Protein AF-A0A1H5W650-F1 (afdb_monomer_lite)

Structure (mmCIF, N/CA/C/O backbone):
data_AF-A0A1H5W650-F1
#
_entry.id   AF-A0A1H5W650-F1
#
loop_
_atom_site.group_PDB
_atom_site.id
_atom_site.type_symbol
_atom_site.label_atom_id
_atom_site.label_alt_id
_atom_site.label_comp_id
_atom_site.label_asym_id
_atom_site.label_entity_id
_atom_site.label_seq_id
_atom_site.pdbx_PDB_ins_code
_atom_site.Cartn_x
_atom_site.Cartn_y
_atom_site.Cartn_z
_atom_site.occupancy
_atom_site.B_iso_or_equiv
_atom_site.auth_seq_id
_atom_site.auth_comp_id
_atom_site.auth_asym_id
_atom_site.auth_atom_id
_atom_site.pdbx_PDB_model_num
ATOM 1 N N . MET A 1 1 ? 13.289 2.805 -13.994 1.00 54.56 1 MET A N 1
ATOM 2 C CA . MET A 1 1 ? 11.987 2.208 -13.609 1.00 54.56 1 MET A CA 1
ATOM 3 C C . MET A 1 1 ? 11.357 3.106 -12.558 1.00 54.56 1 MET A C 1
ATOM 5 O O . MET A 1 1 ? 12.087 3.573 -11.695 1.00 54.56 1 MET A O 1
ATOM 9 N N . LYS A 1 2 ? 10.059 3.424 -12.644 1.00 83.25 2 LYS A N 1
ATOM 10 C CA . LYS A 1 2 ? 9.394 4.197 -11.581 1.00 83.25 2 LYS A CA 1
ATOM 11 C C . LYS A 1 2 ? 9.097 3.247 -10.414 1.00 83.25 2 LYS A C 1
ATOM 13 O O . LYS A 1 2 ? 8.533 2.181 -10.646 1.00 83.25 2 LYS A O 1
ATOM 18 N N . SER A 1 3 ? 9.483 3.609 -9.195 1.00 89.56 3 SER A N 1
ATOM 19 C CA . SER A 1 3 ? 9.114 2.894 -7.969 1.00 89.56 3 SER A CA 1
ATOM 20 C C . SER A 1 3 ? 8.074 3.689 -7.179 1.00 89.56 3 SER A C 1
ATOM 22 O O . SER A 1 3 ? 7.875 4.890 -7.395 1.00 89.56 3 SER A O 1
ATOM 24 N N . LEU A 1 4 ? 7.354 2.999 -6.304 1.00 92.94 4 LEU A N 1
ATOM 25 C CA . LEU A 1 4 ? 6.504 3.572 -5.280 1.00 92.94 4 LEU A CA 1
ATOM 26 C C . LEU A 1 4 ? 7.217 3.425 -3.942 1.00 92.94 4 LEU A C 1
ATOM 28 O O . LEU A 1 4 ? 7.526 2.312 -3.520 1.00 92.94 4 LEU A O 1
ATOM 32 N N . LYS A 1 5 ? 7.446 4.558 -3.281 1.00 92.94 5 LYS A N 1
ATOM 33 C CA . LYS A 1 5 ? 8.085 4.591 -1.969 1.00 92.94 5 LYS A CA 1
ATOM 34 C C . LYS A 1 5 ? 7.055 4.356 -0.877 1.00 92.94 5 LYS A C 1
ATOM 36 O O . LYS A 1 5 ? 6.039 5.051 -0.837 1.00 92.94 5 LYS A O 1
ATOM 41 N N . ILE A 1 6 ? 7.335 3.432 0.031 1.00 92.81 6 ILE A N 1
ATOM 42 C CA . ILE A 1 6 ? 6.507 3.155 1.205 1.00 92.81 6 ILE A CA 1
ATOM 43 C C . ILE A 1 6 ? 7.335 3.399 2.457 1.00 92.81 6 ILE A C 1
ATOM 45 O O . ILE A 1 6 ? 8.358 2.757 2.665 1.00 92.81 6 ILE A O 1
ATOM 49 N N . HIS A 1 7 ? 6.875 4.323 3.291 1.00 91.44 7 HIS A N 1
ATOM 50 C CA . HIS A 1 7 ? 7.420 4.561 4.619 1.00 91.44 7 HIS A CA 1
ATOM 51 C C . HIS A 1 7 ? 6.644 3.751 5.650 1.00 91.44 7 HIS A C 1
ATOM 53 O O . HIS A 1 7 ? 5.418 3.871 5.727 1.00 91.44 7 HIS A O 1
ATOM 59 N N . LEU A 1 8 ? 7.354 2.960 6.444 1.00 88.06 8 LEU A N 1
ATOM 60 C CA . LEU A 1 8 ? 6.796 2.105 7.484 1.00 88.06 8 LEU A CA 1
ATOM 61 C C . LEU A 1 8 ? 7.332 2.562 8.842 1.00 88.06 8 LEU A C 1
ATOM 63 O O . LEU A 1 8 ? 8.542 2.526 9.053 1.00 88.06 8 LEU A O 1
ATOM 67 N N . ASP A 1 9 ? 6.442 2.964 9.749 1.00 82.94 9 ASP A N 1
ATOM 68 C CA . ASP A 1 9 ? 6.811 3.363 11.112 1.00 82.94 9 ASP A CA 1
ATOM 69 C C . ASP A 1 9 ? 6.845 2.143 12.059 1.00 82.94 9 ASP A C 1
ATOM 71 O O . ASP A 1 9 ? 5.926 1.313 12.048 1.00 82.94 9 ASP A O 1
ATOM 75 N N . GLY A 1 10 ? 7.877 2.072 12.905 1.00 76.44 10 GLY A N 1
ATOM 76 C CA . GLY A 1 10 ? 7.996 1.179 14.066 1.00 76.44 10 GLY A CA 1
ATOM 77 C C . GLY A 1 10 ? 7.617 -0.282 13.808 1.00 76.44 10 GLY A C 1
ATOM 78 O O . GLY A 1 10 ? 8.174 -0.955 12.934 1.00 76.44 10 GLY A O 1
ATOM 79 N N . ASP A 1 11 ? 6.614 -0.767 14.545 1.00 79.06 11 ASP A N 1
ATOM 80 C CA . ASP A 1 11 ? 6.174 -2.168 14.523 1.00 79.06 11 ASP A CA 1
ATOM 81 C C . ASP A 1 11 ? 5.372 -2.530 13.264 1.00 79.06 11 ASP A C 1
ATOM 83 O O . ASP A 1 11 ? 4.918 -3.667 13.106 1.00 79.06 11 ASP A O 1
ATOM 87 N N . SER A 1 12 ? 5.173 -1.583 12.344 1.00 83.94 12 SER A N 1
ATOM 88 C CA . SER A 1 12 ? 4.485 -1.827 11.073 1.00 83.94 12 SER A CA 1
ATOM 89 C C . SER A 1 12 ? 5.372 -2.547 10.060 1.00 83.94 12 SER A C 1
ATOM 91 O O . SER A 1 12 ? 4.845 -3.176 9.146 1.00 83.94 12 SER A O 1
ATOM 93 N N . PHE A 1 13 ? 6.698 -2.516 10.234 1.00 84.75 13 PHE A N 1
ATOM 94 C CA . PHE A 1 13 ? 7.640 -3.056 9.256 1.00 84.75 13 PHE A CA 1
ATOM 95 C C . PHE A 1 13 ? 7.502 -4.568 9.042 1.00 84.75 13 PHE A C 1
ATOM 97 O O . PHE A 1 13 ? 7.150 -5.014 7.950 1.00 84.75 13 PHE A O 1
ATOM 104 N N . ARG A 1 14 ? 7.735 -5.371 10.091 1.00 85.19 14 ARG A N 1
ATOM 105 C CA . ARG A 1 14 ? 7.698 -6.842 9.985 1.00 85.19 14 ARG A CA 1
ATOM 106 C C . ARG A 1 14 ? 6.343 -7.367 9.495 1.00 85.19 14 ARG A C 1
ATOM 108 O O . ARG A 1 14 ? 6.341 -8.184 8.578 1.00 85.19 14 ARG A O 1
ATOM 115 N N . PRO A 1 15 ? 5.191 -6.920 10.036 1.00 88.44 15 PRO A N 1
ATOM 116 C CA . PRO A 1 15 ? 3.900 -7.406 9.564 1.00 88.44 15 PRO A CA 1
ATOM 117 C C . PRO A 1 15 ? 3.613 -7.013 8.112 1.00 88.44 15 PRO A C 1
ATOM 119 O O . PRO A 1 15 ? 2.952 -7.775 7.411 1.00 88.44 15 PRO A O 1
ATOM 122 N N . PHE A 1 16 ? 4.109 -5.859 7.652 1.00 90.25 16 PHE A N 1
ATOM 123 C CA . PHE A 1 16 ? 3.955 -5.449 6.258 1.00 90.25 16 PHE A CA 1
ATOM 124 C C . PHE A 1 16 ? 4.801 -6.316 5.318 1.00 90.25 16 PHE A C 1
ATOM 126 O O . PHE A 1 16 ? 4.280 -6.776 4.307 1.00 90.25 16 PHE A O 1
ATOM 133 N N . LEU A 1 17 ? 6.054 -6.630 5.679 1.00 89.75 17 LEU A N 1
ATOM 134 C CA . LEU A 1 17 ? 6.894 -7.549 4.896 1.00 89.75 17 LEU A CA 1
ATOM 135 C C . LEU A 1 17 ? 6.275 -8.943 4.760 1.00 89.75 17 LEU A C 1
ATOM 137 O O . LEU A 1 17 ? 6.213 -9.473 3.658 1.00 89.75 17 LEU A O 1
ATOM 141 N N . ILE A 1 18 ? 5.729 -9.495 5.850 1.00 91.38 18 ILE A N 1
ATOM 142 C CA . ILE A 1 18 ? 5.039 -10.797 5.818 1.00 91.38 18 ILE A CA 1
ATOM 143 C C . ILE A 1 18 ? 3.893 -10.790 4.795 1.00 91.38 18 ILE A C 1
ATOM 145 O O . ILE A 1 18 ? 3.645 -11.796 4.131 1.00 91.38 18 ILE A O 1
ATOM 149 N N . LEU A 1 19 ? 3.180 -9.666 4.656 1.00 93.12 19 LEU A N 1
ATOM 150 C CA . LEU A 1 19 ? 2.139 -9.537 3.640 1.00 93.12 19 LEU A CA 1
ATOM 151 C C . LEU A 1 19 ? 2.717 -9.397 2.231 1.00 93.12 19 LEU A C 1
ATOM 153 O O . LEU A 1 19 ? 2.192 -10.029 1.320 1.00 93.12 19 LEU A O 1
ATOM 157 N N . LEU A 1 20 ? 3.794 -8.633 2.037 1.00 93.62 20 LEU A N 1
ATOM 158 C CA . LEU A 1 20 ? 4.463 -8.567 0.734 1.00 93.62 20 LEU A CA 1
ATOM 159 C C . LEU A 1 20 ? 4.910 -9.961 0.272 1.00 93.62 20 LEU A C 1
ATOM 161 O O . LEU A 1 20 ? 4.618 -10.339 -0.862 1.00 93.62 20 LEU A O 1
ATOM 165 N N . ASP A 1 21 ? 5.506 -10.754 1.163 1.00 93.44 21 ASP A N 1
ATOM 166 C CA . ASP A 1 21 ? 5.939 -12.124 0.871 1.00 93.44 21 ASP A CA 1
ATOM 167 C C . ASP A 1 21 ? 4.753 -13.044 0.558 1.00 93.44 21 ASP A C 1
ATOM 169 O O . ASP A 1 21 ? 4.766 -13.772 -0.439 1.00 93.44 21 ASP A O 1
ATOM 173 N N . LYS A 1 22 ? 3.681 -12.969 1.362 1.00 94.31 22 LYS A N 1
ATOM 174 C CA . LYS A 1 22 ? 2.433 -13.718 1.133 1.00 94.31 22 LYS A CA 1
ATOM 175 C C . LYS A 1 22 ? 1.860 -13.446 -0.262 1.00 94.31 22 LYS A C 1
ATOM 177 O O . LYS A 1 22 ? 1.392 -14.370 -0.923 1.00 94.31 22 LYS A O 1
ATOM 182 N N . HIS A 1 23 ? 1.912 -12.191 -0.705 1.00 93.19 23 HIS A N 1
ATOM 183 C CA . HIS A 1 23 ? 1.412 -11.742 -2.009 1.00 93.19 23 HIS A CA 1
ATOM 184 C C . HIS A 1 23 ? 2.476 -11.792 -3.122 1.00 93.19 23 HIS A C 1
ATOM 186 O O . HIS A 1 23 ? 2.208 -11.376 -4.251 1.00 93.19 23 HIS A O 1
ATOM 192 N N . ARG A 1 24 ? 3.667 -12.342 -2.835 1.00 92.69 24 ARG A N 1
ATOM 193 C CA . ARG A 1 24 ? 4.805 -12.479 -3.764 1.00 92.69 24 ARG A CA 1
ATOM 194 C C . ARG A 1 24 ? 5.187 -11.158 -4.440 1.00 92.69 24 ARG A C 1
ATOM 196 O O . ARG A 1 24 ? 5.447 -11.117 -5.644 1.00 92.69 24 ARG A O 1
ATOM 203 N N . LEU A 1 25 ? 5.180 -10.070 -3.674 1.00 94.19 25 LEU A N 1
ATOM 204 C CA . LEU A 1 25 ? 5.507 -8.739 -4.167 1.00 94.1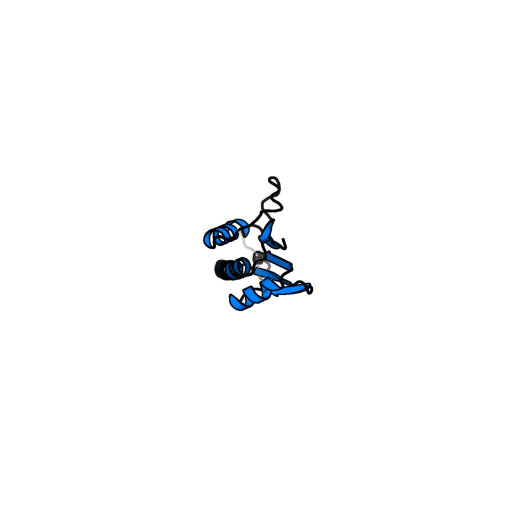9 25 LEU A CA 1
ATOM 205 C C . LEU A 1 25 ? 7.006 -8.446 -4.042 1.00 94.19 25 LEU A C 1
ATOM 207 O O . LEU A 1 25 ? 7.547 -8.528 -2.940 1.00 94.19 25 LEU A O 1
ATOM 211 N N . PRO A 1 26 ? 7.682 -8.051 -5.135 1.00 92.25 26 PRO A N 1
ATOM 212 C CA . PRO A 1 26 ? 9.077 -7.644 -5.066 1.00 92.25 26 PRO A CA 1
ATOM 213 C C . PRO A 1 26 ? 9.208 -6.279 -4.379 1.00 92.25 26 PRO A C 1
ATOM 215 O O . PRO A 1 26 ? 8.451 -5.349 -4.670 1.00 92.25 26 PRO A O 1
ATOM 218 N N . TYR A 1 27 ? 10.209 -6.138 -3.511 1.00 91.62 27 TYR A N 1
ATOM 219 C CA . TYR A 1 27 ? 10.533 -4.880 -2.842 1.00 91.62 27 TYR A CA 1
ATOM 220 C C . TYR A 1 27 ? 12.042 -4.731 -2.619 1.00 91.62 27 TYR A C 1
ATOM 222 O O . TYR A 1 27 ? 12.780 -5.714 -2.559 1.00 91.62 27 TYR A O 1
ATOM 230 N N . ILE A 1 28 ? 12.496 -3.487 -2.475 1.00 89.50 28 ILE A N 1
ATOM 231 C CA . ILE A 1 28 ? 13.868 -3.135 -2.091 1.00 89.50 28 ILE A CA 1
ATOM 232 C C . ILE A 1 28 ? 13.807 -2.322 -0.799 1.00 89.50 28 ILE A C 1
ATOM 234 O O . ILE A 1 28 ? 13.040 -1.368 -0.707 1.00 89.50 28 ILE A O 1
ATOM 238 N N . VAL A 1 29 ? 14.613 -2.678 0.200 1.00 87.75 29 VAL A N 1
ATOM 239 C CA . VAL A 1 29 ? 14.770 -1.878 1.426 1.00 87.75 29 VAL A CA 1
ATOM 240 C C . VAL A 1 29 ? 15.833 -0.807 1.170 1.00 87.75 29 VAL A C 1
ATOM 242 O O . VAL A 1 29 ? 16.954 -1.147 0.804 1.00 87.75 29 VAL A O 1
ATOM 245 N N . ILE A 1 30 ? 15.487 0.474 1.329 1.00 81.62 30 ILE A N 1
ATOM 246 C CA . ILE A 1 30 ? 16.349 1.594 0.897 1.00 81.62 30 ILE A CA 1
ATOM 247 C C . ILE A 1 30 ? 17.225 2.139 2.033 1.00 81.62 30 ILE A C 1
ATOM 249 O O . ILE A 1 30 ? 18.347 2.562 1.783 1.00 81.62 30 ILE A O 1
ATOM 253 N N . ASP A 1 31 ? 16.734 2.154 3.274 1.00 67.75 31 ASP A N 1
ATOM 254 C CA . ASP A 1 31 ? 17.415 2.849 4.376 1.00 67.75 31 ASP A CA 1
AT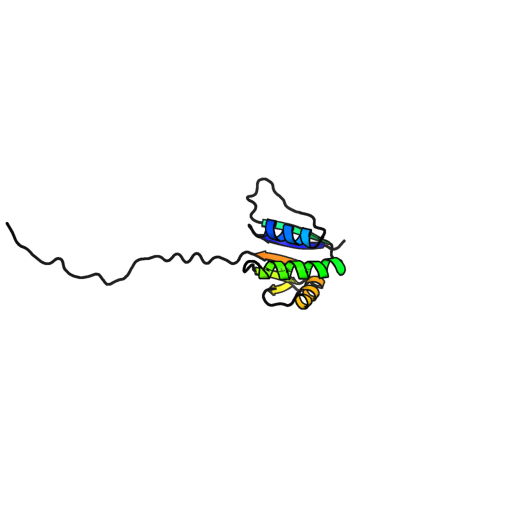OM 255 C C . ASP A 1 31 ? 17.370 2.020 5.662 1.00 67.75 31 ASP A C 1
ATOM 257 O O . ASP A 1 31 ? 16.641 2.326 6.598 1.00 67.75 31 ASP A O 1
ATOM 261 N N . HIS A 1 32 ? 18.115 0.914 5.684 1.00 59.22 32 HIS A N 1
ATOM 262 C CA . HIS A 1 32 ? 18.340 0.123 6.892 1.00 59.22 32 HIS A CA 1
ATOM 263 C C . HIS A 1 32 ? 19.648 0.584 7.541 1.00 59.22 32 H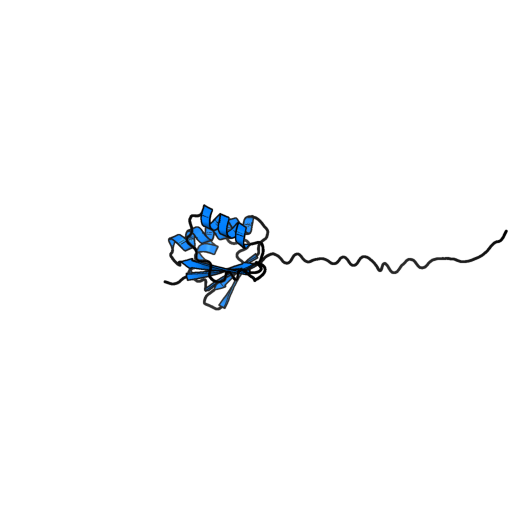IS A C 1
ATOM 265 O O . HIS A 1 32 ? 20.703 -0.008 7.313 1.00 59.22 32 HIS A O 1
ATOM 271 N N . ARG A 1 33 ? 19.607 1.651 8.348 1.00 57.72 33 ARG A N 1
ATOM 272 C CA . ARG A 1 33 ? 20.735 1.948 9.243 1.00 57.72 33 ARG A CA 1
ATOM 273 C C . ARG A 1 33 ? 20.742 0.892 10.351 1.00 57.72 33 ARG A C 1
ATOM 275 O O . ARG A 1 33 ? 19.799 0.881 11.137 1.00 57.72 33 ARG A O 1
ATOM 282 N N . PRO A 1 34 ? 21.763 0.022 10.436 1.00 52.09 34 PRO A N 1
ATOM 283 C CA . PRO A 1 34 ? 21.807 -1.036 11.448 1.00 52.09 34 PRO A CA 1
ATOM 284 C C . PRO A 1 34 ? 21.826 -0.482 12.884 1.00 52.09 34 PRO A C 1
ATOM 286 O O . PRO A 1 34 ? 21.373 -1.161 13.801 1.00 52.09 34 PRO A O 1
ATOM 289 N N . ASP A 1 35 ? 22.268 0.769 13.052 1.00 53.16 35 ASP A N 1
ATOM 290 C CA . ASP A 1 35 ? 22.441 1.426 14.354 1.00 53.16 35 ASP A CA 1
ATOM 291 C C . ASP A 1 35 ? 21.263 2.338 14.735 1.00 53.16 35 ASP A C 1
ATOM 293 O O . ASP A 1 35 ? 21.177 2.829 15.862 1.00 53.16 35 ASP A O 1
ATOM 297 N N . ALA A 1 36 ? 20.341 2.594 13.802 1.00 52.09 36 ALA A N 1
ATOM 298 C CA . ALA A 1 36 ? 19.124 3.321 14.112 1.00 52.09 36 ALA A CA 1
ATOM 299 C C . ALA A 1 36 ? 18.130 2.320 14.698 1.00 52.09 36 ALA A C 1
ATOM 301 O O . ALA A 1 36 ? 17.725 1.378 14.018 1.00 52.09 36 ALA A O 1
ATOM 302 N N . LEU A 1 37 ? 17.717 2.538 15.952 1.00 51.03 37 LEU A N 1
ATOM 303 C CA . LEU A 1 37 ? 16.498 1.942 16.504 1.00 51.03 37 LEU A CA 1
ATOM 304 C C . LEU A 1 37 ? 15.446 1.916 15.392 1.00 51.03 37 LEU A C 1
ATOM 306 O O . LEU A 1 37 ? 15.154 2.980 14.843 1.00 51.03 37 LEU A O 1
ATOM 310 N N . ILE A 1 38 ? 14.976 0.712 15.041 1.00 55.38 38 ILE A N 1
ATOM 311 C CA . ILE A 1 38 ? 14.103 0.350 13.906 1.00 55.38 38 ILE A CA 1
ATOM 312 C C . ILE A 1 38 ? 12.779 1.127 14.005 1.00 55.38 38 ILE A C 1
ATOM 314 O O . ILE A 1 38 ? 11.736 0.594 14.362 1.00 55.38 38 ILE A O 1
ATOM 318 N N . SER A 1 39 ? 12.837 2.434 13.804 1.00 57.56 39 SER A N 1
ATOM 319 C CA . SER A 1 39 ? 11.760 3.368 14.126 1.00 57.56 39 SER A CA 1
ATOM 320 C C . SER A 1 39 ? 11.076 3.844 12.859 1.00 57.56 39 SER A C 1
ATOM 322 O O . SER A 1 39 ? 9.872 4.090 12.888 1.00 57.56 39 SER A O 1
ATOM 324 N N . SER A 1 40 ? 11.783 3.864 11.727 1.00 66.06 40 SER A N 1
ATOM 325 C CA . SER A 1 40 ? 11.146 3.914 10.422 1.00 66.06 40 SER A CA 1
ATOM 326 C C . SER A 1 40 ? 12.032 3.369 9.306 1.00 66.06 40 SER A C 1
ATOM 328 O O . SER A 1 40 ? 13.256 3.478 9.350 1.00 66.06 40 SER A O 1
ATOM 330 N N . LEU A 1 41 ? 11.402 2.748 8.308 1.00 82.62 41 LEU A N 1
ATOM 331 C CA . LEU A 1 41 ? 12.078 2.157 7.154 1.00 82.62 41 LEU A CA 1
ATOM 332 C C . LEU A 1 41 ? 11.364 2.532 5.856 1.00 82.62 41 LEU A C 1
ATOM 334 O O . LEU A 1 41 ? 10.141 2.692 5.817 1.00 82.62 41 LEU A O 1
ATOM 338 N N . TRP A 1 42 ? 12.146 2.645 4.784 1.00 87.56 42 TRP A N 1
ATOM 339 C CA . TRP A 1 42 ? 11.649 2.882 3.432 1.00 87.56 42 TRP A CA 1
ATOM 340 C C . TRP A 1 42 ? 11.763 1.625 2.576 1.00 87.56 42 TRP A C 1
ATOM 342 O O . TRP A 1 42 ? 12.830 1.011 2.495 1.00 87.56 42 TRP A O 1
ATOM 352 N N . LEU A 1 43 ? 10.667 1.293 1.898 1.00 91.06 43 LEU A N 1
ATOM 353 C CA . LEU A 1 43 ? 10.613 0.292 0.842 1.00 91.06 43 LEU A CA 1
ATOM 354 C C . LEU A 1 43 ? 10.407 0.967 -0.512 1.00 91.06 43 LEU A C 1
ATOM 356 O O . LEU A 1 43 ? 9.596 1.885 -0.632 1.00 91.06 43 LEU A O 1
ATOM 360 N N . ASP A 1 44 ? 11.092 0.468 -1.531 1.00 92.06 44 ASP A N 1
ATOM 361 C CA . ASP A 1 44 ? 10.804 0.738 -2.935 1.00 92.06 44 ASP A CA 1
ATOM 362 C C . ASP A 1 44 ? 10.075 -0.466 -3.532 1.00 92.06 44 ASP A C 1
ATOM 364 O O . ASP A 1 44 ? 10.594 -1.583 -3.531 1.00 92.06 44 ASP A O 1
ATOM 368 N N . ILE A 1 45 ? 8.878 -0.230 -4.071 1.00 92.38 45 ILE A N 1
ATOM 369 C CA . ILE A 1 45 ? 8.098 -1.233 -4.802 1.00 92.38 45 ILE A CA 1
ATOM 370 C C . ILE A 1 45 ? 8.050 -0.843 -6.285 1.00 92.38 45 ILE A C 1
ATOM 372 O O . ILE A 1 45 ? 7.718 0.304 -6.592 1.00 92.38 45 ILE A O 1
ATOM 376 N N . PRO A 1 46 ? 8.368 -1.731 -7.240 1.00 92.19 46 PRO A N 1
ATOM 377 C CA . PRO A 1 46 ? 8.289 -1.395 -8.661 1.00 92.19 46 PRO A CA 1
ATOM 378 C C . PRO A 1 46 ? 6.859 -1.022 -9.083 1.00 92.19 46 PRO A C 1
ATOM 380 O O . PRO A 1 46 ? 5.903 -1.703 -8.727 1.00 92.19 46 PRO A O 1
ATOM 383 N N . LYS A 1 47 ? 6.687 0.038 -9.882 1.00 88.94 47 LYS A N 1
ATOM 384 C CA . LYS A 1 47 ? 5.368 0.400 -10.424 1.00 88.94 47 LYS A CA 1
ATOM 385 C C . LYS A 1 47 ? 5.092 -0.350 -11.726 1.00 88.94 47 LYS A C 1
ATOM 387 O O . LYS A 1 47 ? 5.511 0.092 -12.795 1.00 88.94 47 LYS A O 1
ATOM 392 N N . SER A 1 48 ? 4.347 -1.446 -11.633 1.00 91.31 48 SER A N 1
ATOM 393 C CA . SER A 1 48 ? 3.638 -2.075 -12.755 1.00 91.31 48 SER A CA 1
ATOM 394 C C . SER A 1 48 ? 2.170 -2.279 -12.376 1.00 91.31 48 SER A C 1
ATOM 396 O O . SER A 1 48 ? 1.859 -2.359 -11.191 1.00 91.31 48 SER A O 1
ATOM 398 N N . ALA A 1 49 ? 1.264 -2.359 -13.354 1.00 88.81 49 ALA A N 1
ATOM 399 C CA . ALA A 1 49 ? -0.167 -2.529 -13.076 1.00 88.81 49 ALA A CA 1
ATOM 400 C C . ALA A 1 49 ? -0.445 -3.771 -12.206 1.00 88.81 49 ALA A C 1
ATOM 402 O O . ALA A 1 49 ? -1.132 -3.667 -11.197 1.00 88.81 49 ALA A O 1
ATOM 403 N N . GLU A 1 50 ? 0.181 -4.904 -12.535 1.00 91.31 50 GLU A N 1
ATOM 404 C CA . GLU A 1 50 ? 0.077 -6.156 -11.773 1.00 91.31 50 GLU A CA 1
ATOM 405 C C . GLU A 1 50 ? 0.590 -6.018 -10.330 1.00 91.31 50 GLU A C 1
ATOM 407 O O . GLU A 1 50 ? -0.017 -6.534 -9.393 1.00 91.31 50 GLU A O 1
ATOM 412 N N . ILE A 1 51 ? 1.702 -5.303 -10.131 1.00 92.38 51 ILE A N 1
ATOM 413 C CA . ILE A 1 51 ? 2.255 -5.077 -8.791 1.00 92.38 51 ILE A CA 1
ATOM 414 C C . ILE A 1 51 ? 1.343 -4.160 -7.978 1.00 92.38 51 ILE A C 1
ATOM 416 O O . ILE A 1 51 ? 1.131 -4.414 -6.795 1.00 92.38 51 ILE A O 1
ATOM 420 N N . LEU A 1 52 ? 0.798 -3.107 -8.591 1.00 92.25 52 LEU A N 1
ATOM 421 C CA . LEU A 1 52 ? -0.092 -2.175 -7.901 1.00 92.25 52 LEU A CA 1
ATOM 422 C C . LEU A 1 52 ? -1.408 -2.841 -7.483 1.00 92.25 52 LEU A C 1
ATOM 424 O O . LEU A 1 52 ? -1.863 -2.587 -6.372 1.00 92.25 52 LEU A O 1
ATOM 428 N N . ASP A 1 53 ? -1.955 -3.725 -8.317 1.00 92.00 53 ASP A N 1
ATOM 429 C CA . ASP A 1 53 ? -3.169 -4.497 -8.022 1.00 92.00 53 ASP A CA 1
ATOM 430 C C . ASP A 1 53 ? -2.972 -5.448 -6.824 1.00 92.00 53 ASP A C 1
ATOM 432 O O . ASP A 1 53 ? -3.738 -5.455 -5.860 1.00 92.00 53 ASP A O 1
ATOM 436 N N . ARG A 1 54 ? -1.847 -6.171 -6.785 1.00 94.50 54 ARG A N 1
ATOM 437 C CA . ARG A 1 54 ? -1.494 -6.986 -5.606 1.00 94.50 54 ARG A CA 1
ATOM 438 C C . ARG A 1 54 ? -1.203 -6.132 -4.373 1.00 94.50 54 ARG A C 1
ATOM 440 O O . ARG A 1 54 ? -1.507 -6.526 -3.246 1.00 94.50 54 ARG A O 1
ATOM 447 N N . LEU A 1 55 ? -0.604 -4.957 -4.565 1.00 94.81 55 LEU A N 1
ATOM 448 C CA . LEU A 1 55 ? -0.286 -4.044 -3.472 1.00 94.81 55 LEU A CA 1
ATOM 449 C C . LEU A 1 55 ? -1.554 -3.468 -2.827 1.00 94.81 55 LEU A C 1
ATOM 451 O O . LEU A 1 55 ? -1.564 -3.289 -1.608 1.00 94.81 55 LEU A O 1
ATOM 455 N N . SER A 1 56 ? -2.630 -3.225 -3.584 1.00 94.44 56 SER A N 1
ATOM 456 C CA . SER A 1 56 ? -3.927 -2.857 -2.995 1.00 94.44 56 SER A CA 1
ATOM 457 C C . SER A 1 56 ? -4.465 -3.942 -2.068 1.00 94.44 56 SER A C 1
ATOM 459 O O . SER A 1 56 ? -4.908 -3.612 -0.964 1.00 94.44 56 SER A O 1
ATOM 461 N N . GLY A 1 57 ? -4.340 -5.219 -2.438 1.00 93.88 57 GLY A N 1
ATOM 462 C CA . GLY A 1 57 ? -4.690 -6.342 -1.565 1.00 93.88 57 GLY A CA 1
ATOM 463 C C . GLY A 1 57 ? -3.870 -6.353 -0.271 1.00 93.88 57 GLY A C 1
ATOM 464 O O . GLY A 1 57 ? -4.428 -6.451 0.824 1.00 93.88 57 GLY A O 1
ATOM 465 N N . VAL A 1 58 ? -2.551 -6.138 -0.366 1.00 94.06 58 VAL A N 1
ATOM 466 C CA . VAL A 1 58 ? -1.669 -6.010 0.811 1.00 94.06 58 VAL A CA 1
ATOM 467 C C . VAL A 1 58 ? -2.098 -4.866 1.723 1.00 94.06 58 VAL A C 1
ATOM 469 O O . VAL A 1 58 ? -2.181 -5.055 2.935 1.00 94.06 58 VAL A O 1
ATOM 472 N N . ILE A 1 59 ? -2.373 -3.682 1.174 1.00 92.81 59 ILE A N 1
ATOM 473 C CA . ILE A 1 59 ? -2.759 -2.507 1.965 1.00 92.81 59 ILE A CA 1
ATOM 474 C C . ILE A 1 59 ? -4.104 -2.737 2.654 1.00 92.81 59 ILE A C 1
ATOM 476 O O . ILE A 1 59 ? -4.234 -2.456 3.846 1.00 92.81 59 ILE A O 1
ATOM 480 N N . THR A 1 60 ? -5.080 -3.281 1.930 1.00 92.31 60 THR A N 1
ATOM 481 C CA . THR A 1 60 ? -6.415 -3.591 2.460 1.00 92.31 60 THR A CA 1
ATOM 482 C C . THR A 1 60 ? -6.316 -4.597 3.607 1.00 92.31 60 THR A C 1
ATOM 484 O O . THR A 1 60 ? -6.817 -4.358 4.711 1.00 92.31 60 THR A O 1
ATOM 487 N N . GLU A 1 61 ? -5.575 -5.688 3.391 1.00 91.50 61 GLU A N 1
ATOM 488 C CA . GLU A 1 61 ? -5.321 -6.704 4.409 1.00 91.50 61 GLU A CA 1
ATOM 489 C C . GLU A 1 61 ? -4.557 -6.122 5.609 1.00 91.50 61 GLU A C 1
ATOM 491 O O . GLU A 1 61 ? -4.888 -6.409 6.761 1.00 91.50 61 GLU A O 1
ATOM 496 N N . PHE A 1 62 ? -3.581 -5.247 5.378 1.00 89.88 62 PHE A N 1
ATOM 497 C CA . PHE A 1 62 ? -2.810 -4.619 6.446 1.00 89.88 62 PHE A CA 1
ATOM 498 C C . PHE A 1 62 ? -3.662 -3.699 7.334 1.00 89.88 62 PHE A C 1
ATOM 500 O O . PHE A 1 62 ? -3.585 -3.785 8.564 1.00 89.88 62 PHE A O 1
ATOM 507 N N . ILE A 1 63 ? -4.505 -2.849 6.736 1.00 88.75 63 ILE A N 1
ATOM 508 C CA . ILE A 1 63 ? -5.367 -1.905 7.468 1.00 88.75 63 ILE A CA 1
ATOM 509 C C . ILE A 1 63 ? -6.386 -2.660 8.331 1.00 88.75 63 ILE A C 1
ATOM 511 O O . ILE A 1 63 ? -6.629 -2.261 9.473 1.00 88.75 63 ILE A O 1
ATOM 515 N N . SER A 1 64 ? -6.915 -3.787 7.839 1.00 85.44 64 SER A N 1
ATOM 516 C CA . SER A 1 64 ? -7.875 -4.614 8.585 1.00 85.44 64 SER A CA 1
ATOM 517 C C . SER A 1 64 ? -7.306 -5.229 9.871 1.00 85.44 64 SER A C 1
ATOM 519 O O . SER A 1 64 ? -8.054 -5.512 10.803 1.00 85.44 64 SER A O 1
ATOM 521 N N . ARG A 1 65 ? -5.982 -5.425 9.957 1.00 78.69 65 ARG A N 1
ATOM 522 C CA . ARG A 1 65 ? -5.373 -6.229 11.025 1.00 78.69 65 ARG A CA 1
ATOM 523 C C . ARG A 1 65 ? -5.109 -5.471 12.330 1.00 78.69 65 ARG A C 1
ATOM 525 O O . ARG A 1 65 ? -5.092 -6.130 13.365 1.00 78.69 65 ARG A O 1
ATOM 532 N N . LYS A 1 66 ? -4.866 -4.145 12.338 1.00 66.88 66 LYS A N 1
ATOM 533 C CA . LYS A 1 66 ? -4.370 -3.442 13.558 1.00 66.88 66 LYS A CA 1
ATOM 534 C C . LYS A 1 66 ? -4.670 -1.935 13.704 1.00 66.88 66 LYS A C 1
ATOM 536 O O . LYS A 1 66 ? -3.882 -1.226 14.327 1.00 66.88 66 LYS A O 1
ATOM 541 N N . ASN A 1 67 ? -5.780 -1.411 13.180 1.00 64.56 67 ASN A N 1
ATOM 542 C CA . ASN A 1 67 ? -6.115 0.026 13.303 1.00 64.56 67 ASN A CA 1
ATOM 543 C C . ASN A 1 67 ? -4.959 0.948 12.836 1.00 64.56 67 ASN A C 1
ATOM 545 O O . ASN A 1 67 ? -4.726 2.032 13.373 1.00 64.56 67 ASN A O 1
ATOM 549 N N . LYS A 1 68 ? -4.166 0.458 11.873 1.00 73.25 68 LYS A N 1
ATOM 550 C CA . LYS A 1 68 ? -3.003 1.154 11.329 1.00 73.25 68 LYS A CA 1
ATOM 551 C C . LYS A 1 68 ? -3.497 2.212 10.352 1.00 73.25 68 LYS A C 1
ATOM 553 O O . LYS A 1 68 ? -4.385 1.956 9.539 1.00 73.25 68 LYS A O 1
ATOM 558 N N . LYS A 1 69 ? -2.924 3.409 10.438 1.00 83.50 69 LYS A N 1
ATOM 559 C CA . LYS A 1 69 ? -3.273 4.520 9.558 1.00 83.50 69 LYS A CA 1
ATOM 560 C C . LYS A 1 69 ? -2.366 4.467 8.339 1.00 83.50 69 LYS A C 1
ATOM 562 O O . LYS A 1 69 ? -1.172 4.741 8.441 1.00 83.50 69 LYS A O 1
ATOM 567 N N . THR A 1 70 ? -2.946 4.148 7.191 1.00 89.56 70 THR A N 1
ATOM 568 C CA . THR A 1 70 ? -2.258 4.225 5.902 1.00 89.56 70 THR A CA 1
ATOM 569 C C . THR A 1 70 ? -2.686 5.500 5.190 1.00 89.56 70 THR A C 1
ATOM 571 O O . THR A 1 70 ? -3.877 5.742 4.996 1.00 89.56 70 THR A O 1
ATOM 574 N N . VAL A 1 71 ? -1.712 6.319 4.805 1.00 91.81 71 VAL A N 1
ATOM 575 C CA . VAL A 1 71 ? -1.913 7.572 4.074 1.00 91.81 71 VAL A CA 1
ATOM 576 C C . VAL A 1 71 ? -1.197 7.483 2.735 1.00 91.81 71 VAL A C 1
ATOM 578 O O . VAL A 1 71 ? 0.015 7.274 2.676 1.00 91.81 71 VAL A O 1
ATOM 581 N N . ILE A 1 72 ? -1.946 7.675 1.657 1.00 93.25 72 ILE A N 1
ATOM 582 C CA . ILE A 1 72 ? -1.444 7.724 0.288 1.00 93.25 72 ILE A CA 1
ATOM 583 C C . ILE A 1 72 ? -1.213 9.194 -0.070 1.00 93.25 72 ILE A C 1
ATOM 585 O O . ILE A 1 72 ? -2.111 10.029 0.051 1.00 93.25 72 ILE A O 1
ATOM 589 N N . PHE A 1 73 ? 0.008 9.523 -0.478 1.00 93.06 73 PHE A N 1
ATOM 590 C CA . PHE A 1 73 ? 0.368 10.843 -0.985 1.00 93.06 73 PHE A CA 1
ATOM 591 C C . PHE A 1 73 ? 0.301 10.794 -2.502 1.00 93.06 73 PHE A C 1
ATOM 593 O O . PHE A 1 73 ? 0.992 9.991 -3.126 1.00 93.06 73 PHE A O 1
ATOM 600 N N . MET A 1 74 ? -0.535 11.641 -3.080 1.00 93.94 74 MET A N 1
ATOM 601 C CA . MET A 1 74 ? -0.782 11.717 -4.514 1.00 93.94 74 MET A CA 1
ATOM 602 C C . MET A 1 74 ? 0.235 12.643 -5.186 1.00 93.94 74 MET A C 1
ATOM 604 O O . MET A 1 74 ? 0.726 13.584 -4.563 1.00 93.94 74 MET A O 1
ATOM 608 N N . ASN A 1 75 ? 0.508 12.427 -6.476 1.00 89.44 75 ASN A N 1
ATOM 609 C CA . ASN A 1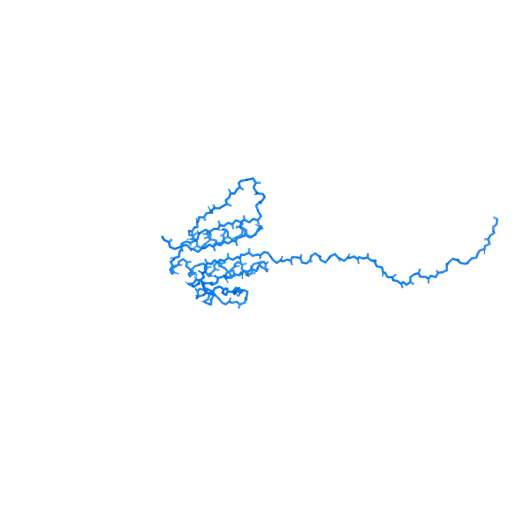 75 ? 1.425 13.281 -7.250 1.00 89.44 75 ASN A CA 1
ATOM 610 C C . ASN A 1 75 ? 0.988 14.760 -7.308 1.00 89.44 75 ASN A C 1
ATOM 612 O O . ASN A 1 75 ? 1.812 15.647 -7.513 1.00 89.44 75 ASN A O 1
ATOM 616 N N . ASP A 1 76 ? -0.301 15.040 -7.111 1.00 90.56 76 ASP A N 1
ATOM 617 C CA . ASP A 1 76 ? -0.866 16.393 -7.025 1.00 90.56 76 ASP A CA 1
ATOM 618 C C . ASP A 1 76 ? -0.803 16.993 -5.606 1.00 90.56 76 ASP A C 1
ATOM 620 O O . ASP A 1 76 ? -1.453 17.996 -5.315 1.00 90.56 76 ASP A O 1
ATOM 624 N N . ARG A 1 77 ? -0.000 16.389 -4.719 1.00 87.25 77 ARG A N 1
ATOM 625 C CA . ARG A 1 77 ? 0.216 16.777 -3.317 1.00 87.25 77 ARG A CA 1
ATOM 626 C C . ARG A 1 77 ? -0.982 16.548 -2.392 1.00 87.25 77 ARG A C 1
ATOM 628 O O . ARG A 1 77 ? -0.894 16.893 -1.208 1.00 87.25 77 ARG A O 1
ATOM 635 N N . ARG A 1 78 ? -2.074 15.933 -2.863 1.00 90.62 78 ARG A N 1
ATOM 636 C CA . ARG A 1 78 ? -3.177 15.514 -1.987 1.00 90.62 78 ARG A CA 1
ATOM 637 C C . ARG A 1 78 ? -2.755 14.354 -1.086 1.00 90.62 78 ARG A C 1
ATOM 639 O O . ARG A 1 78 ? -1.889 13.549 -1.427 1.00 90.62 78 ARG A O 1
ATOM 646 N N . ARG A 1 79 ? -3.385 14.272 0.086 1.00 92.38 79 ARG A N 1
ATOM 647 C CA . ARG A 1 79 ? -3.207 13.183 1.055 1.00 92.38 79 ARG A CA 1
ATOM 648 C C . ARG A 1 79 ? -4.538 12.478 1.233 1.00 92.38 79 ARG A C 1
ATOM 650 O O . ARG A 1 79 ? -5.521 13.131 1.569 1.00 92.38 79 ARG A O 1
ATOM 657 N N . VAL A 1 80 ? -4.556 11.170 1.025 1.00 92.12 80 VAL A N 1
ATOM 658 C CA . VAL A 1 80 ? -5.766 10.351 1.116 1.00 92.12 80 VAL A CA 1
ATOM 659 C C . VAL A 1 80 ? -5.551 9.278 2.174 1.00 92.12 80 VAL A C 1
ATOM 661 O O . VAL A 1 80 ? -4.570 8.538 2.122 1.00 92.12 80 VAL A O 1
ATOM 664 N N . GLY A 1 81 ? -6.438 9.212 3.166 1.00 90.88 81 GLY A N 1
ATOM 665 C CA . GLY A 1 81 ? -6.460 8.102 4.115 1.00 90.88 81 GLY A CA 1
ATOM 666 C C . GLY A 1 81 ? -7.044 6.864 3.443 1.00 90.88 81 GLY A C 1
ATOM 667 O O . GLY A 1 81 ? -8.093 6.956 2.818 1.00 90.88 81 GLY A O 1
ATOM 668 N N . ALA A 1 82 ? -6.377 5.719 3.567 1.00 89.19 82 ALA A N 1
ATOM 669 C CA . ALA A 1 82 ? -6.839 4.470 2.959 1.00 89.19 82 ALA A CA 1
ATOM 670 C C . ALA A 1 82 ? -7.843 3.695 3.836 1.00 89.19 82 ALA A C 1
ATOM 672 O O . ALA A 1 82 ? -8.394 2.685 3.410 1.00 89.19 82 ALA A O 1
ATOM 673 N N . SER A 1 83 ? -8.084 4.142 5.071 1.00 87.44 83 SER A N 1
ATOM 674 C CA . SER A 1 83 ? -9.057 3.517 5.970 1.00 87.44 83 SER A CA 1
ATOM 675 C C . SER A 1 83 ? -10.478 3.645 5.419 1.00 87.44 83 SER A C 1
ATOM 677 O O . SER A 1 83 ? -10.938 4.753 5.163 1.00 87.44 83 SER A O 1
ATOM 679 N N . GLY A 1 84 ? -11.176 2.515 5.285 1.00 85.50 84 GLY A N 1
ATOM 680 C CA . GLY A 1 84 ? -12.550 2.464 4.774 1.00 85.50 84 GLY A CA 1
ATOM 681 C C . GLY A 1 84 ? -12.666 2.470 3.248 1.00 85.50 84 GLY A C 1
ATOM 682 O O . GLY A 1 84 ? -13.778 2.333 2.750 1.00 85.50 84 GLY A O 1
ATOM 683 N N . LEU A 1 85 ? -11.551 2.586 2.520 1.00 90.94 85 LEU A N 1
ATOM 684 C CA . LEU A 1 85 ? -11.539 2.406 1.072 1.00 90.94 85 LEU A CA 1
ATOM 685 C C . LEU A 1 85 ? -11.571 0.919 0.718 1.00 90.94 85 LEU A C 1
ATOM 687 O O . LEU A 1 85 ? -10.953 0.089 1.390 1.00 90.94 85 LEU A O 1
ATOM 691 N N . SER A 1 86 ? -12.268 0.600 -0.364 1.00 91.81 86 SER A N 1
ATOM 692 C CA . SER A 1 86 ? -12.215 -0.709 -1.002 1.00 91.81 86 SER A CA 1
ATOM 693 C C . SER A 1 86 ? -10.871 -0.936 -1.698 1.00 91.81 86 SER A C 1
ATOM 695 O O . SER A 1 86 ? -10.143 -0.002 -2.041 1.00 91.81 86 SER A O 1
ATOM 697 N N . GLU A 1 87 ? -10.553 -2.201 -1.961 1.00 92.38 87 GLU A N 1
ATOM 698 C CA . GLU A 1 87 ? -9.329 -2.587 -2.668 1.00 92.38 87 GLU A CA 1
ATOM 699 C C . GLU A 1 87 ? -9.217 -1.914 -4.049 1.00 92.38 87 GLU A C 1
ATOM 701 O O . GLU A 1 87 ? -8.152 -1.422 -4.415 1.00 92.38 87 GLU A O 1
ATOM 706 N N . GLN A 1 88 ? -10.337 -1.798 -4.770 1.00 91.81 88 GLN A N 1
ATOM 707 C CA . GLN A 1 88 ? -10.416 -1.166 -6.092 1.00 91.81 88 GLN A CA 1
ATOM 708 C C . GLN A 1 88 ? -10.126 0.341 -6.034 1.00 91.81 88 GLN A C 1
ATOM 710 O O . GLN A 1 88 ? -9.405 0.876 -6.878 1.00 91.81 88 GLN A O 1
ATOM 715 N N . GLU A 1 89 ? -10.647 1.034 -5.018 1.00 93.31 89 GLU A N 1
ATOM 716 C CA . GLU A 1 89 ? -10.355 2.454 -4.796 1.00 93.31 89 GLU A CA 1
ATOM 717 C C . GLU A 1 89 ? -8.880 2.666 -4.448 1.00 93.31 89 GLU A C 1
ATOM 719 O O . GLU A 1 89 ? -8.247 3.592 -4.958 1.00 93.31 89 GLU A O 1
ATOM 724 N N . ILE A 1 90 ? -8.303 1.782 -3.627 1.00 94.00 90 ILE A N 1
ATOM 725 C CA . ILE A 1 90 ? -6.875 1.820 -3.307 1.00 94.00 90 ILE A CA 1
ATOM 726 C C . ILE A 1 90 ? -6.050 1.607 -4.581 1.00 94.00 90 ILE A C 1
ATOM 728 O O . ILE A 1 90 ? -5.154 2.409 -4.842 1.00 94.00 90 ILE A O 1
ATOM 732 N N . ALA A 1 91 ? -6.364 0.604 -5.405 1.00 92.44 91 ALA A N 1
ATOM 733 C CA . ALA A 1 91 ? -5.654 0.326 -6.656 1.00 92.44 91 ALA A CA 1
ATOM 734 C C . ALA A 1 91 ? -5.616 1.556 -7.584 1.00 92.44 91 ALA A C 1
ATOM 736 O O . ALA A 1 91 ? -4.554 1.932 -8.093 1.00 92.44 91 ALA A O 1
ATOM 737 N N . LEU A 1 92 ? -6.757 2.241 -7.733 1.00 92.12 92 LEU A N 1
ATOM 738 C CA . LEU A 1 92 ? -6.863 3.468 -8.523 1.00 92.12 92 LEU A CA 1
ATOM 739 C C . LEU A 1 92 ? -5.975 4.589 -7.962 1.00 92.12 92 LEU A C 1
ATOM 741 O O . LEU A 1 92 ? -5.275 5.273 -8.713 1.00 92.12 92 LEU A O 1
ATOM 745 N N . LEU A 1 93 ? -5.962 4.770 -6.639 1.00 93.56 93 LEU A N 1
ATOM 746 C CA . LEU A 1 93 ? -5.118 5.775 -5.990 1.00 93.56 93 LEU A CA 1
ATOM 747 C C . LEU A 1 93 ? -3.627 5.466 -6.166 1.00 93.56 93 LEU A C 1
ATOM 749 O O . LEU A 1 93 ? -2.837 6.376 -6.423 1.00 93.56 93 LEU A O 1
ATOM 753 N N . LEU A 1 94 ? -3.234 4.192 -6.080 1.00 93.56 94 LEU A N 1
ATOM 754 C CA . LEU A 1 94 ? -1.842 3.760 -6.216 1.00 93.56 94 LEU A CA 1
ATOM 755 C C . LEU A 1 94 ? -1.241 4.088 -7.589 1.00 93.56 94 LEU A C 1
ATOM 757 O O . LEU A 1 94 ? -0.057 4.429 -7.669 1.00 93.56 94 LEU A O 1
ATOM 761 N N . ALA A 1 95 ? -2.047 4.063 -8.655 1.00 91.44 95 ALA A N 1
ATOM 762 C CA . ALA A 1 95 ? -1.611 4.448 -10.000 1.00 91.44 95 ALA A CA 1
ATOM 763 C C . ALA A 1 95 ? -1.109 5.905 -10.068 1.00 91.44 95 ALA A C 1
ATOM 765 O O . ALA A 1 95 ? -0.189 6.225 -10.826 1.00 91.44 95 ALA A O 1
ATOM 766 N N . HIS A 1 96 ? -1.665 6.779 -9.225 1.00 92.50 96 HIS A N 1
ATOM 767 C CA . HIS A 1 96 ? -1.347 8.208 -9.168 1.00 92.50 96 HIS A CA 1
ATOM 768 C C . HIS A 1 96 ? -0.620 8.621 -7.878 1.00 92.50 96 HIS A C 1
ATOM 770 O O . HIS A 1 96 ? -0.403 9.814 -7.640 1.00 92.50 96 HIS A O 1
ATOM 776 N N . ALA A 1 97 ? -0.214 7.649 -7.060 1.00 92.81 97 ALA A N 1
ATOM 777 C CA . ALA A 1 97 ? 0.488 7.890 -5.812 1.00 92.81 97 ALA A CA 1
ATOM 778 C C . ALA A 1 97 ? 1.952 8.271 -6.060 1.00 92.81 97 ALA A C 1
ATOM 780 O O . ALA A 1 97 ? 2.651 7.651 -6.861 1.00 92.81 97 ALA A O 1
ATOM 781 N N . GLU A 1 98 ? 2.442 9.257 -5.323 1.00 91.75 98 GLU A N 1
ATOM 782 C CA . GLU A 1 98 ? 3.861 9.580 -5.202 1.00 91.75 98 GLU A CA 1
ATOM 783 C C . GLU A 1 98 ? 4.535 8.623 -4.208 1.00 91.75 98 GLU A C 1
ATOM 785 O O . GLU A 1 98 ? 5.573 8.027 -4.505 1.00 91.75 98 GLU A O 1
ATOM 790 N N . ARG A 1 99 ? 3.918 8.452 -3.032 1.00 92.62 99 ARG A N 1
ATOM 791 C CA . ARG A 1 99 ? 4.420 7.629 -1.923 1.00 92.62 99 ARG A CA 1
ATOM 792 C C . ARG A 1 99 ? 3.296 7.213 -0.977 1.00 92.62 99 ARG A C 1
ATOM 794 O O . ARG A 1 99 ? 2.226 7.817 -0.961 1.00 92.62 99 ARG A O 1
ATOM 801 N N . ILE A 1 100 ? 3.573 6.238 -0.124 1.00 93.12 100 ILE A N 1
ATOM 802 C CA . ILE A 1 100 ? 2.681 5.784 0.946 1.00 93.12 100 ILE A CA 1
ATOM 803 C C . ILE A 1 100 ? 3.381 5.982 2.287 1.00 93.12 100 ILE A C 1
ATOM 805 O O . ILE A 1 100 ? 4.582 5.745 2.405 1.00 93.12 100 ILE A O 1
ATOM 809 N N . LYS A 1 101 ? 2.630 6.395 3.307 1.00 91.25 101 LYS A N 1
ATOM 810 C CA . LYS A 1 101 ? 3.074 6.370 4.699 1.00 91.25 101 LYS A CA 1
ATOM 811 C C . LYS A 1 101 ? 2.148 5.483 5.515 1.00 91.25 101 LYS A C 1
ATOM 813 O O . LYS A 1 101 ? 0.939 5.700 5.526 1.00 91.25 101 LYS A O 1
ATOM 818 N N . ILE A 1 102 ? 2.724 4.525 6.221 1.00 88.38 102 ILE A N 1
ATOM 819 C CA . ILE A 1 102 ? 2.030 3.685 7.187 1.00 88.38 102 ILE A CA 1
ATOM 820 C C . ILE A 1 102 ? 2.474 4.125 8.571 1.00 88.38 102 ILE A C 1
ATOM 822 O O . ILE A 1 102 ? 3.619 3.923 8.969 1.00 88.38 102 ILE A O 1
ATOM 826 N N . THR A 1 103 ? 1.543 4.754 9.276 1.00 79.50 103 THR A N 1
ATOM 827 C CA . THR A 1 103 ? 1.728 5.258 10.633 1.00 79.50 103 THR A CA 1
ATOM 828 C C . THR A 1 103 ? 0.945 4.402 11.611 1.00 79.50 103 THR A C 1
ATOM 830 O O . THR A 1 103 ? -0.180 3.967 11.334 1.00 79.50 103 THR A O 1
ATOM 833 N N . GLU A 1 104 ? 1.513 4.196 12.787 1.00 68.50 104 GLU A N 1
ATOM 834 C CA . GLU A 1 104 ? 0.761 3.625 13.893 1.00 68.50 104 GLU A CA 1
ATOM 835 C C . GLU A 1 104 ? -0.304 4.624 14.359 1.00 68.50 104 GLU A C 1
ATOM 837 O O . GLU A 1 104 ? -0.100 5.838 14.254 1.00 68.50 104 GLU A O 1
ATOM 842 N N . PRO A 1 105 ? -1.467 4.160 14.845 1.00 61.97 105 PRO A N 1
ATOM 843 C CA . PRO A 1 105 ? -2.353 5.063 15.552 1.00 61.97 105 PRO A CA 1
ATOM 844 C C . PRO A 1 105 ? -1.579 5.619 16.750 1.00 61.97 105 PR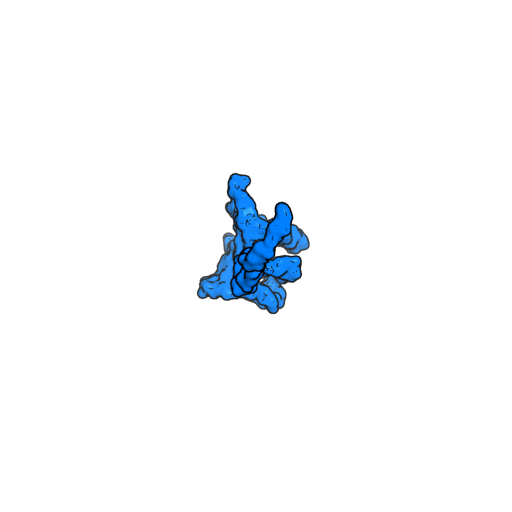O A C 1
ATOM 8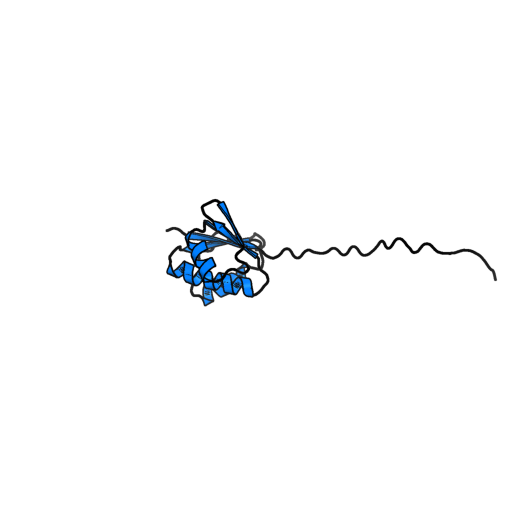46 O O . PRO A 1 105 ? -0.981 4.852 17.504 1.00 61.97 105 PRO A O 1
ATOM 849 N N . GLU A 1 106 ? -1.590 6.942 16.934 1.00 56.78 106 GLU A N 1
ATOM 850 C CA . GLU A 1 106 ? -1.201 7.521 18.215 1.00 56.78 106 GLU A CA 1
ATOM 851 C C . GLU A 1 106 ? -2.074 6.851 19.274 1.00 56.78 106 GLU A C 1
ATOM 853 O O . GLU A 1 106 ? -3.281 7.094 19.354 1.00 56.78 106 GLU A O 1
ATOM 858 N N . ILE A 1 107 ? -1.479 5.962 20.070 1.00 53.53 107 ILE A N 1
ATOM 859 C CA . ILE A 1 107 ? -2.061 5.620 21.354 1.00 53.53 107 ILE A CA 1
ATOM 860 C C . ILE A 1 107 ? -2.028 6.952 22.081 1.00 53.53 107 ILE A C 1
ATOM 862 O O . ILE A 1 107 ? -0.961 7.393 22.510 1.00 53.53 107 ILE A O 1
ATOM 866 N N . VAL A 1 108 ? -3.174 7.631 22.161 1.00 43.91 108 VAL A N 1
ATOM 867 C CA . VAL A 1 108 ? -3.357 8.699 23.133 1.00 43.91 108 VAL A CA 1
ATOM 868 C C . VAL A 1 108 ? -3.044 8.024 24.458 1.00 43.91 108 VAL A C 1
ATOM 870 O O . VAL A 1 108 ? -3.882 7.316 25.018 1.00 43.91 108 VAL A O 1
ATOM 873 N N . LYS A 1 109 ? -1.805 8.173 24.937 1.00 44.25 109 LYS A N 1
ATOM 874 C CA . LYS A 1 109 ? -1.463 7.935 26.327 1.00 44.25 109 LYS A CA 1
ATOM 875 C C . LYS A 1 109 ? -2.278 8.987 27.056 1.00 44.25 109 LYS A C 1
ATOM 877 O O . LYS A 1 109 ? -1.813 10.101 27.269 1.00 44.25 109 LYS A O 1
ATOM 882 N N . ARG A 1 110 ? -3.546 8.674 27.343 1.00 40.94 110 ARG A N 1
ATOM 883 C CA . ARG A 1 110 ? -4.311 9.370 28.362 1.00 40.94 110 ARG A CA 1
ATOM 884 C C . ARG A 1 110 ? -3.485 9.158 29.617 1.00 40.94 110 ARG A C 1
ATOM 886 O O . ARG A 1 110 ? -3.590 8.124 30.268 1.00 40.94 110 ARG A O 1
ATOM 893 N N . PHE A 1 111 ? -2.612 10.114 29.907 1.00 45.16 111 PHE A N 1
ATOM 894 C CA . PHE A 1 111 ? -2.217 10.383 31.268 1.00 45.16 111 PHE A CA 1
ATOM 895 C C . PHE A 1 111 ? -3.528 10.716 31.967 1.00 45.16 111 PHE A C 1
ATOM 897 O O . PHE A 1 111 ? -4.026 11.835 31.894 1.00 45.16 111 PHE A O 1
ATOM 904 N N . ILE A 1 112 ? -4.160 9.699 32.547 1.00 45.47 112 ILE A N 1
ATOM 905 C CA . ILE A 1 112 ? -5.117 9.926 33.611 1.00 45.47 112 ILE A CA 1
ATOM 906 C C . ILE A 1 112 ? -4.231 10.399 34.758 1.00 45.47 112 ILE A C 1
ATOM 908 O O . ILE A 1 112 ? -3.698 9.597 35.519 1.00 45.47 112 ILE A O 1
ATOM 912 N N . THR A 1 113 ? -3.985 11.705 34.820 1.00 43.31 113 THR A N 1
ATOM 913 C CA . THR A 1 113 ? -3.643 12.353 36.079 1.00 43.31 113 THR A CA 1
ATOM 914 C C . THR A 1 113 ? -4.845 12.131 36.983 1.00 43.31 113 THR A C 1
ATOM 916 O O . THR A 1 113 ? -5.849 12.835 36.898 1.00 43.31 113 THR A O 1
ATOM 919 N N . ALA A 1 114 ? -4.789 11.060 37.769 1.00 48.09 114 ALA A N 1
ATOM 920 C CA . ALA A 1 114 ? -5.602 10.952 38.959 1.00 48.09 114 ALA A CA 1
ATOM 921 C C . ALA A 1 114 ? -5.152 12.048 39.937 1.00 48.09 114 ALA A C 1
ATOM 923 O O . ALA A 1 114 ? -3.951 12.279 40.077 1.00 48.09 114 ALA A O 1
ATOM 924 N N . SER A 1 115 ? -6.127 12.643 40.630 1.00 46.66 115 SER A N 1
ATOM 925 C CA . SER A 1 115 ? -6.002 13.748 41.594 1.00 46.66 115 SER A CA 1
ATOM 926 C C . SER A 1 115 ? -5.851 15.113 40.908 1.00 46.66 115 SER A C 1
ATOM 928 O O . SER A 1 115 ? -4.905 15.338 40.172 1.00 46.66 115 SER A O 1
ATOM 930 N N . GLU A 1 116 ? -6.779 16.056 41.048 1.00 45.72 116 GLU A N 1
ATOM 931 C CA . GLU A 1 116 ? -7.277 16.567 42.326 1.00 45.72 116 GLU A CA 1
ATOM 932 C C . GLU A 1 116 ? -8.805 16.677 42.356 1.00 45.72 116 GLU A C 1
ATOM 934 O O . GLU A 1 116 ? -9.413 17.565 41.757 1.00 45.72 116 GLU A O 1
ATOM 939 N N . ASP A 1 117 ? -9.427 15.778 43.114 1.00 41.03 117 ASP A N 1
ATOM 940 C CA . ASP A 1 117 ? -10.808 15.940 43.547 1.00 41.03 117 ASP A CA 1
ATOM 941 C C . ASP A 1 117 ? -10.824 16.973 44.687 1.00 41.03 117 ASP A C 1
ATOM 943 O O . ASP A 1 117 ? -10.445 16.707 45.834 1.00 41.03 117 ASP A O 1
ATOM 947 N N . ALA A 1 118 ? -11.200 18.200 44.343 1.00 51.09 118 ALA A N 1
ATOM 948 C CA . ALA A 1 118 ? -11.267 19.349 45.230 1.00 51.09 118 ALA A CA 1
ATOM 949 C C . ALA A 1 118 ? -12.470 19.260 46.189 1.00 51.09 118 ALA A C 1
ATOM 951 O O . ALA A 1 118 ? -13.349 20.114 46.148 1.00 51.09 118 ALA A O 1
ATOM 952 N N . THR A 1 119 ? -12.536 18.254 47.076 1.00 48.94 119 THR A N 1
ATOM 953 C CA . THR A 1 119 ? -13.668 18.181 48.030 1.00 48.94 119 THR A CA 1
ATOM 954 C C . THR A 1 119 ? -13.437 17.540 49.400 1.00 48.94 119 THR A C 1
ATOM 956 O O . THR A 1 119 ? -14.349 17.565 50.226 1.00 48.94 119 THR A O 1
ATOM 959 N N . LEU A 1 120 ? -12.236 17.074 49.757 1.00 46.12 120 LEU A N 1
ATOM 960 C CA . LEU A 1 120 ? -11.967 16.580 51.123 1.00 46.12 120 LEU A CA 1
ATOM 961 C C . LEU A 1 120 ? -11.444 17.679 52.070 1.00 46.12 120 LEU A C 1
ATOM 963 O O . LEU A 1 120 ? -10.463 17.518 52.789 1.00 46.12 120 LEU A O 1
ATOM 967 N N . LYS A 1 121 ? -12.168 18.804 52.138 1.00 49.09 121 LYS A N 1
ATOM 968 C CA . LYS A 1 121 ? -12.219 19.628 53.356 1.00 49.09 121 LYS A CA 1
ATOM 969 C C . LYS A 1 121 ? -13.304 19.046 54.258 1.00 49.09 121 LYS A C 1
ATOM 971 O O . LYS A 1 121 ? -14.475 19.304 54.002 1.00 49.09 121 LYS A O 1
ATOM 976 N N . ARG A 1 122 ? -12.945 18.351 55.345 1.00 46.66 122 ARG A N 1
ATOM 977 C CA . ARG A 1 122 ? -13.736 18.357 56.596 1.00 46.66 122 ARG A CA 1
ATOM 978 C C . ARG A 1 122 ? -13.005 17.682 57.765 1.00 46.66 122 ARG A C 1
ATOM 980 O O . ARG A 1 122 ? -12.781 16.483 57.770 1.00 46.66 122 ARG A O 1
ATOM 987 N N . ARG A 1 123 ? -12.785 18.504 58.798 1.00 42.22 123 ARG A N 1
ATOM 988 C CA . ARG A 1 123 ? -12.745 18.175 60.235 1.00 42.22 123 ARG A CA 1
ATOM 989 C C . ARG A 1 123 ? -11.588 17.303 60.752 1.00 42.22 123 ARG A C 1
ATOM 991 O O . ARG A 1 123 ? -11.723 16.102 60.923 1.00 42.22 123 ARG A O 1
ATOM 998 N N . LYS A 1 124 ? -10.558 17.973 61.277 1.00 42.09 124 LYS A N 1
ATOM 999 C CA . LYS A 1 124 ? -10.069 17.658 62.629 1.00 42.09 124 LYS A CA 1
ATOM 1000 C C . LYS A 1 124 ? -10.353 18.854 63.534 1.00 42.09 124 LYS A C 1
ATOM 1002 O O . LYS A 1 124 ? -9.633 19.845 63.520 1.00 42.09 124 LYS A O 1
ATOM 1007 N N . GLN A 1 125 ? -11.457 18.771 64.272 1.00 42.03 125 GLN A N 1
ATOM 1008 C CA . GLN A 1 125 ? -11.733 19.617 65.428 1.00 42.03 125 GLN A CA 1
ATOM 1009 C C . GLN A 1 125 ? -11.814 18.711 66.662 1.00 42.03 125 GLN A C 1
ATOM 1011 O O . GLN A 1 125 ? -12.690 17.860 66.726 1.00 42.03 125 GLN A O 1
ATOM 1016 N N . ARG A 1 126 ? -10.923 19.015 67.614 1.00 40.94 126 ARG A N 1
ATOM 1017 C CA . ARG A 1 126 ? -11.077 18.968 69.079 1.00 40.94 126 ARG A CA 1
ATOM 1018 C C . ARG A 1 126 ? -11.018 17.621 69.833 1.00 40.94 126 ARG A C 1
ATOM 1020 O O . ARG A 1 126 ? -11.898 16.789 69.697 1.00 40.94 126 ARG A O 1
ATOM 1027 N N . PHE A 1 127 ? -9.974 17.550 70.677 1.00 44.62 127 PHE A N 1
ATOM 1028 C CA . PHE A 1 127 ? -9.940 17.272 72.132 1.00 44.62 127 PHE A CA 1
ATOM 1029 C C . PHE A 1 127 ? -10.726 16.083 72.718 1.00 44.62 127 PHE A C 1
ATOM 1031 O O . PHE A 1 127 ? -11.942 16.055 72.599 1.00 44.62 127 PHE A O 1
ATOM 1038 N N . TYR A 1 128 ? -10.033 15.171 73.421 1.00 39.28 128 TYR A N 1
ATOM 1039 C CA . TYR A 1 128 ? -9.929 14.979 74.898 1.00 39.28 128 TYR A CA 1
ATOM 1040 C C . TYR A 1 128 ? -8.989 13.760 75.134 1.00 39.28 128 TYR A C 1
ATOM 1042 O O . TYR A 1 128 ? -9.072 12.796 74.381 1.00 39.28 128 TYR A O 1
ATOM 1050 N N . SER A 1 129 ? -7.866 13.915 75.850 1.00 40.91 129 SER A N 1
ATOM 1051 C CA . SER A 1 129 ? -7.624 13.540 77.264 1.00 40.91 129 SER A CA 1
ATOM 1052 C C . SER A 1 129 ? -7.781 12.051 77.582 1.00 40.91 129 SER A C 1
ATOM 1054 O O . SER A 1 129 ? -8.895 11.550 77.528 1.00 40.91 129 SER A O 1
ATOM 1056 N N . GLU A 1 130 ? -6.679 11.423 78.001 1.00 38.16 130 GLU A N 1
ATOM 1057 C CA . GLU A 1 130 ? -6.506 10.734 79.296 1.00 38.16 130 GLU A CA 1
ATOM 1058 C C . GLU A 1 130 ? -5.019 10.764 79.678 1.00 38.16 130 GLU A C 1
ATOM 1060 O O . GLU A 1 130 ? -4.175 10.657 78.755 1.00 38.16 130 GLU A O 1
#

Sequence (130 aa):
MKSLKIHLDGDSFRPFLILLDKHRLPYIVIDHRPDALISSLWLDIPKSAEILDRLSGVITEFISRKNKKTVIFMNDRRRVGASGLSEQEIALLLAHAERIKITEPEIVKRFITASEDATLKRRKQRFYSE

Radius of gyration: 24.12 Å; chains: 1; bounding box: 36×33×93 Å

Organism: Nitrosospira multiformis (strain ATCC 25196 / NCIMB 11849 / C 71) (NCBI:txid323848)

pLDDT: mean 77.81, std 19.22, range [38.16, 94.81]

Secondary structure (DSSP, 8-state):
--EEEEEEEGGGHHHHHHHHHHTT---EE----TTS-S-EEEEEEE--HHHHHHHHHHHHHHHHHH--EEEEEETTS-EEE-TT--HHHHHHHHHTEEEEEEE--------------TT-----------

Foldseek 3Di:
DDWAKEKEADPRPPLLVVLCVVLVFDKDWDDCPVPPPPGMTIITGDDDLVNLLSVLVSVVVSCVPAVKWKWFQFPVRDIDTCPPPDSVRSSVRSNGTNYMYIHGPPPPPPPPPDDDPPPPDDDDDDDDDD